Protein AF-A0A1Z8U0H0-F1 (afdb_monomer_lite)

Radius of gyration: 23.46 Å; chains: 1; bounding box: 48×62×70 Å

Sequence (98 aa):
MRILSITLILFSLTSSLNAKANFNWQKKEGTHIDLILGEKKIARYVFERMNPNDRERTYKPFYHLYDSTGTKFITKGPGGRYTHHRGIYFGFSKCSAL

Foldseek 3Di:
DDDDDDDDPDDPPPPPPPPQFDWDWDDDPQFWIFTDGNNATAKIWTAHDADPVPNLQHVDIAMFGADPRNPDTPWAHADDDCSVRTHHDDDDPDDPDD

Secondary structure (DSSP, 8-state):
-------SSS--------PPPPEEEEEETTTEEEEEETTEEEEEEE-PPP-GGGHHHHSS-EEEEB-TTSSSBSS--S-SS-TT--SB----S-----

pLDDT: mean 82.73, std 17.48, range [46.5, 98.31]

Structure (mmCIF, N/CA/C/O backbone):
data_AF-A0A1Z8U0H0-F1
#
_entry.id   AF-A0A1Z8U0H0-F1
#
loop_
_atom_site.group_PDB
_atom_site.id
_atom_site.type_symbol
_atom_site.label_atom_id
_atom_site.label_alt_id
_atom_site.label_comp_id
_atom_site.label_asym_id
_atom_site.label_entity_id
_atom_site.label_seq_id
_atom_site.pdbx_PDB_ins_code
_atom_site.Cartn_x
_atom_site.Cartn_y
_atom_site.Cartn_z
_atom_site.occupancy
_atom_site.B_iso_or_equiv
_atom_site.auth_seq_id
_atom_site.auth_comp_id
_atom_site.auth_asym_id
_atom_site.auth_atom_id
_atom_site.pdbx_PDB_model_num
ATOM 1 N N . MET A 1 1 ? -29.258 36.384 49.212 1.00 47.03 1 MET A N 1
ATOM 2 C CA . MET A 1 1 ? -30.146 35.546 48.375 1.00 47.03 1 MET A CA 1
ATOM 3 C C . MET A 1 1 ? -29.960 35.915 46.910 1.00 47.03 1 MET A C 1
ATOM 5 O O . MET A 1 1 ? -30.426 36.975 46.519 1.00 47.03 1 MET A O 1
ATOM 9 N N . ARG A 1 2 ? -29.240 35.090 46.138 1.00 50.06 2 ARG A N 1
ATOM 10 C CA . ARG A 1 2 ? -29.305 34.988 44.663 1.00 50.06 2 ARG A CA 1
ATOM 11 C C . ARG A 1 2 ? -28.280 33.944 44.203 1.00 50.06 2 ARG A C 1
ATOM 13 O O . ARG A 1 2 ? -27.170 34.269 43.812 1.00 50.06 2 ARG A O 1
ATOM 20 N N . ILE A 1 3 ? -28.658 32.676 44.319 1.00 50.53 3 ILE A N 1
ATOM 21 C CA . ILE A 1 3 ? -28.023 31.576 43.591 1.00 50.53 3 ILE A CA 1
ATOM 22 C C . ILE A 1 3 ? -29.179 30.928 42.847 1.00 50.53 3 ILE A C 1
ATOM 24 O O . ILE A 1 3 ? -29.959 30.198 43.448 1.00 50.53 3 ILE A O 1
ATOM 28 N N . LEU A 1 4 ? -29.362 31.284 41.580 1.00 50.47 4 LEU A N 1
ATOM 29 C CA . LEU A 1 4 ? -30.290 30.575 40.715 1.00 50.47 4 LEU A CA 1
ATOM 30 C C . LEU A 1 4 ? -29.678 30.466 39.319 1.00 50.47 4 LEU A C 1
ATOM 32 O O . LEU A 1 4 ? -29.290 31.469 38.725 1.00 50.47 4 LEU A O 1
ATOM 36 N N . SER A 1 5 ? -29.681 29.228 38.829 1.00 55.25 5 SER A N 1
ATOM 37 C CA . SER A 1 5 ? -29.766 28.868 37.413 1.00 55.25 5 SER A CA 1
ATOM 38 C C . SER A 1 5 ? -28.490 28.891 36.574 1.00 55.25 5 SER A C 1
ATOM 40 O O . SER A 1 5 ? -28.422 29.631 35.603 1.00 55.25 5 SER A O 1
ATOM 42 N N . ILE A 1 6 ? -27.552 27.974 36.840 1.00 53.12 6 ILE A N 1
ATOM 43 C CA . ILE A 1 6 ? -26.710 27.383 35.777 1.00 53.12 6 ILE A CA 1
ATOM 44 C C . ILE A 1 6 ? -26.461 25.901 36.109 1.00 53.12 6 ILE A C 1
ATOM 46 O O . ILE A 1 6 ? -25.357 25.498 36.457 1.00 53.12 6 ILE A O 1
ATOM 50 N N . THR A 1 7 ? -27.499 25.068 36.053 1.00 53.41 7 THR A N 1
ATOM 51 C CA . THR A 1 7 ? -27.338 23.612 36.251 1.00 53.41 7 THR A CA 1
ATOM 52 C C . THR A 1 7 ? -28.300 22.810 35.379 1.00 53.41 7 THR A C 1
ATOM 54 O O . THR A 1 7 ? -28.962 21.899 35.859 1.00 53.41 7 THR A O 1
ATOM 57 N N . LEU A 1 8 ? -28.432 23.142 34.087 1.00 50.94 8 LEU A N 1
ATOM 58 C CA . LEU A 1 8 ? -29.224 22.288 33.186 1.00 50.94 8 LEU A CA 1
ATOM 59 C C . LEU A 1 8 ? -28.845 22.331 31.697 1.00 50.94 8 LEU A C 1
ATOM 61 O O . LEU A 1 8 ? -29.694 22.116 30.840 1.00 50.94 8 LEU A O 1
ATOM 65 N N . ILE A 1 9 ? -27.581 22.587 31.354 1.00 54.81 9 ILE A N 1
ATOM 66 C CA . ILE A 1 9 ? -27.131 22.491 29.954 1.00 54.81 9 ILE A CA 1
ATOM 67 C C . ILE A 1 9 ? -25.786 21.772 29.899 1.00 54.81 9 ILE A C 1
ATOM 69 O O . ILE A 1 9 ? -24.780 22.408 29.624 1.00 54.81 9 ILE A O 1
ATOM 73 N N . LEU A 1 10 ? -25.740 20.468 30.204 1.00 52.12 10 LEU A N 1
ATOM 74 C CA . LEU A 1 10 ? -24.666 19.595 29.695 1.00 52.12 10 LEU A CA 1
ATOM 75 C C . LEU A 1 10 ? -24.919 18.087 29.906 1.00 52.12 10 LEU A C 1
ATOM 77 O O . LEU A 1 10 ? -24.012 17.364 30.299 1.00 52.12 10 LEU A O 1
ATOM 81 N N . PHE A 1 11 ? -26.132 17.576 29.669 1.00 51.88 11 PHE A N 1
ATOM 82 C CA . PHE A 1 11 ? -26.355 16.114 29.692 1.00 51.88 11 PHE A CA 1
ATOM 83 C C . PHE A 1 11 ? -26.921 15.541 28.390 1.00 51.88 11 PHE A C 1
ATOM 85 O O . PHE A 1 11 ? -27.475 14.448 28.365 1.00 51.88 11 PHE A O 1
ATOM 92 N N . SER A 1 12 ? -26.750 16.255 27.279 1.00 55.56 12 SER A N 1
ATOM 93 C CA . SER A 1 12 ? -27.286 15.830 25.984 1.00 55.56 12 SER A CA 1
ATOM 94 C C . SER A 1 12 ? -26.181 15.672 24.949 1.00 55.56 12 SER A C 1
ATOM 96 O O . SER A 1 12 ? -26.210 16.370 23.942 1.00 55.56 12 SER A O 1
ATOM 98 N N . LEU A 1 13 ? -25.188 14.799 25.172 1.00 58.31 13 LEU A N 1
ATOM 99 C CA . LEU A 1 13 ? -24.323 14.378 24.059 1.00 58.31 13 LEU A CA 1
ATOM 100 C C . LEU A 1 13 ? -23.562 13.060 24.261 1.00 58.31 13 LEU A C 1
ATOM 102 O O . LEU A 1 13 ? -22.362 13.006 24.022 1.00 58.31 13 LEU A O 1
ATOM 106 N N . THR A 1 14 ? -24.213 11.969 24.660 1.00 59.62 14 THR A N 1
ATOM 107 C CA . THR A 1 14 ? -23.558 10.645 24.578 1.00 59.62 14 THR A CA 1
ATOM 108 C C . THR A 1 14 ? -24.495 9.535 24.119 1.00 59.62 14 THR A C 1
ATOM 110 O O . THR A 1 14 ? -24.450 8.408 24.600 1.00 59.62 14 THR A O 1
ATOM 113 N N . SER A 1 15 ? -25.296 9.799 23.089 1.00 56.34 15 SER A N 1
ATOM 114 C CA . SER A 1 15 ? -25.774 8.716 22.227 1.00 56.34 15 SER A CA 1
ATOM 115 C C . SER A 1 15 ? -24.646 8.357 21.260 1.00 56.34 15 SER A C 1
ATOM 117 O O . SER A 1 15 ? -24.638 8.798 20.114 1.00 56.34 15 SER A O 1
ATOM 119 N N . SER A 1 16 ? -23.653 7.591 21.720 1.00 61.09 16 SER A N 1
ATOM 120 C CA . SER A 1 16 ? -22.738 6.929 20.786 1.00 61.09 16 SER A CA 1
ATOM 121 C C . SER A 1 16 ? -23.564 5.914 20.002 1.00 61.09 16 SER A C 1
ATOM 123 O O . SER A 1 16 ? -23.819 4.812 20.487 1.00 61.09 16 SER A O 1
ATOM 125 N N . LEU A 1 17 ? -24.044 6.294 18.814 1.00 58.44 17 LEU A N 1
ATOM 126 C CA . LEU A 1 17 ? -24.555 5.320 17.862 1.00 58.44 17 LEU A CA 1
ATOM 127 C C . LEU A 1 17 ? -23.401 4.356 17.579 1.00 58.44 17 LEU A C 1
ATOM 129 O O . LEU A 1 17 ? -22.442 4.709 16.896 1.00 58.44 17 LEU A O 1
ATOM 133 N N . ASN A 1 18 ? -23.503 3.131 18.095 1.00 61.38 18 ASN A N 1
ATOM 134 C CA . ASN A 1 18 ? -22.707 1.995 17.641 1.00 61.38 18 ASN A CA 1
ATOM 135 C C . ASN A 1 18 ? -23.171 1.627 16.223 1.00 61.38 18 ASN A C 1
ATOM 137 O O . ASN A 1 18 ? -23.782 0.586 15.986 1.00 61.38 18 ASN A O 1
ATOM 141 N N . ALA A 1 19 ? -22.930 2.524 15.267 1.00 66.44 19 ALA A N 1
ATOM 142 C CA . ALA A 1 19 ? -23.023 2.190 13.865 1.00 66.44 19 ALA A CA 1
ATOM 143 C C . ALA A 1 19 ? -21.960 1.120 13.612 1.00 66.44 19 ALA A C 1
ATOM 145 O O . ALA A 1 19 ? -20.772 1.336 13.861 1.00 66.44 19 ALA A O 1
ATOM 146 N N . LYS A 1 20 ? -22.391 -0.061 13.157 1.00 74.81 20 LYS A N 1
ATOM 147 C CA . LYS A 1 20 ? -21.469 -1.105 12.714 1.00 74.81 20 LYS A CA 1
ATOM 148 C C . LYS A 1 20 ? -20.531 -0.463 11.692 1.00 74.81 20 LYS A C 1
ATOM 150 O O . LYS A 1 20 ? -21.001 0.087 10.697 1.00 74.81 20 LYS A O 1
ATOM 155 N N . ALA A 1 21 ? -19.227 -0.478 11.967 1.00 82.19 21 ALA A N 1
ATOM 156 C CA . ALA A 1 21 ? -18.260 0.075 11.034 1.00 82.19 21 ALA A CA 1
ATOM 157 C C . ALA A 1 21 ? -18.412 -0.668 9.701 1.00 82.19 21 ALA A C 1
ATOM 159 O O . ALA A 1 21 ? -18.339 -1.897 9.657 1.00 82.19 21 ALA A O 1
ATOM 160 N N . ASN A 1 22 ? -18.675 0.081 8.634 1.00 92.38 22 ASN A N 1
ATOM 161 C CA . ASN A 1 22 ? -18.859 -0.474 7.302 1.00 92.38 22 ASN A CA 1
ATOM 162 C C . ASN A 1 22 ? -17.559 -0.382 6.516 1.00 92.38 22 ASN A C 1
ATOM 164 O O . ASN A 1 22 ? -16.752 0.529 6.725 1.00 92.38 22 ASN A O 1
ATOM 168 N N . PHE A 1 23 ? -17.380 -1.330 5.602 1.00 96.06 23 PHE A N 1
ATOM 169 C CA . PHE A 1 23 ? -16.313 -1.248 4.624 1.00 96.06 23 PHE A CA 1
ATOM 170 C C . PHE A 1 23 ? -16.673 -0.248 3.532 1.00 96.06 23 PHE A C 1
ATOM 172 O O . PHE A 1 23 ? -17.786 -0.256 3.008 1.00 96.06 23 PHE A O 1
ATOM 179 N N . ASN A 1 24 ? -15.703 0.581 3.172 1.00 96.56 24 ASN A N 1
ATOM 180 C CA . ASN A 1 24 ? -15.795 1.521 2.072 1.00 96.56 24 ASN A CA 1
ATOM 181 C C . ASN A 1 24 ? -14.500 1.511 1.258 1.00 96.56 24 ASN A C 1
ATOM 183 O O . AS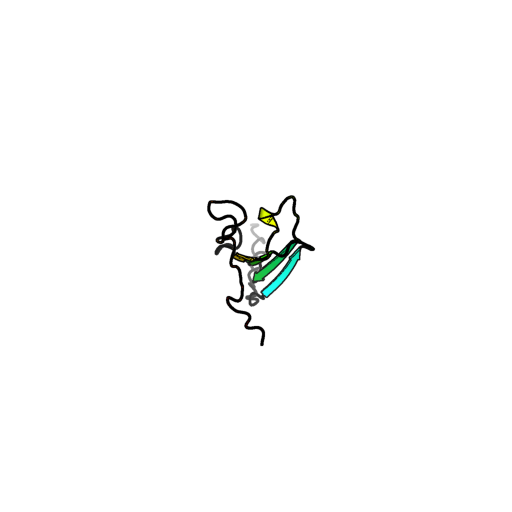N A 1 24 ? -13.406 1.371 1.809 1.00 96.56 24 ASN A O 1
ATOM 187 N N . TRP A 1 25 ? -14.633 1.704 -0.050 1.00 97.50 25 TRP A N 1
ATOM 188 C CA . TRP A 1 25 ? -13.511 1.815 -0.971 1.00 97.50 25 TRP A CA 1
ATOM 189 C C . TRP A 1 25 ? -13.332 3.273 -1.388 1.00 97.50 25 TRP A C 1
ATOM 191 O O . TRP A 1 25 ? -14.244 3.882 -1.941 1.00 97.50 25 TRP A O 1
ATOM 201 N N . GLN A 1 26 ? -12.147 3.836 -1.155 1.00 97.88 26 GLN A N 1
ATOM 202 C CA . GLN A 1 26 ? -11.799 5.190 -1.592 1.00 97.88 26 GLN A CA 1
ATOM 203 C C . GLN A 1 26 ? -10.722 5.136 -2.669 1.00 97.88 26 GLN A C 1
ATOM 205 O O . GLN A 1 26 ? -9.583 4.747 -2.413 1.00 97.88 26 GLN A O 1
ATOM 210 N N . LYS A 1 27 ? -11.084 5.527 -3.891 1.00 98.12 27 LYS A N 1
ATOM 211 C CA . LYS A 1 27 ? -10.181 5.516 -5.041 1.00 98.12 27 LYS A CA 1
ATOM 212 C C . LYS A 1 27 ? -9.429 6.838 -5.161 1.00 98.12 27 LYS A C 1
ATOM 214 O O . LYS A 1 27 ? -10.031 7.907 -5.143 1.00 98.12 27 LYS A O 1
ATOM 219 N N . LYS A 1 28 ? -8.116 6.748 -5.370 1.00 98.06 28 LYS A N 1
ATOM 220 C CA . LYS A 1 28 ? -7.292 7.822 -5.918 1.00 98.06 28 LYS A CA 1
ATOM 221 C C . LYS A 1 28 ? -6.954 7.486 -7.363 1.00 98.06 28 LYS A C 1
ATOM 223 O O . LYS A 1 28 ? -6.224 6.528 -7.640 1.00 98.06 28 LYS A O 1
ATOM 228 N N . GLU A 1 29 ? -7.490 8.286 -8.274 1.00 97.75 29 GLU A N 1
ATOM 229 C CA . GLU A 1 29 ? -7.449 7.994 -9.701 1.00 97.75 29 GLU A CA 1
ATOM 230 C C . GLU A 1 29 ? -6.024 7.782 -10.218 1.00 97.75 29 GLU A C 1
ATOM 232 O O . GLU A 1 29 ? -5.078 8.447 -9.794 1.00 97.75 29 GLU A O 1
ATOM 237 N N . GLY A 1 30 ? -5.871 6.769 -11.073 1.00 95.88 30 GLY A N 1
ATOM 238 C CA . GLY A 1 30 ? -4.590 6.379 -11.658 1.00 95.88 30 GLY A CA 1
ATOM 239 C C . GLY A 1 30 ? -3.551 5.809 -10.689 1.00 95.88 30 GLY A C 1
ATOM 240 O O . GLY A 1 30 ? -2.470 5.466 -11.158 1.00 95.88 30 GLY A O 1
ATOM 241 N N . THR A 1 31 ? -3.838 5.696 -9.381 1.00 96.19 31 THR A N 1
ATOM 242 C CA . THR A 1 31 ? -2.810 5.308 -8.402 1.00 96.19 31 THR A CA 1
ATOM 243 C C . THR A 1 31 ? -3.164 4.155 -7.481 1.00 96.19 31 THR A C 1
ATOM 245 O O . THR A 1 31 ? -2.470 3.135 -7.478 1.00 96.19 31 THR A O 1
ATOM 248 N N . HIS A 1 32 ? -4.202 4.301 -6.664 1.00 97.25 32 HIS A N 1
ATOM 249 C CA . HIS A 1 32 ? -4.533 3.303 -5.658 1.00 97.25 32 HIS A CA 1
ATOM 250 C C . HIS A 1 32 ? -5.986 3.387 -5.200 1.00 97.25 32 HIS A C 1
ATOM 252 O O . HIS A 1 32 ? -6.676 4.373 -5.438 1.00 97.25 32 HIS A O 1
ATOM 258 N N . ILE A 1 33 ? -6.445 2.341 -4.520 1.00 98.25 33 ILE A N 1
ATOM 259 C CA . ILE A 1 33 ? -7.724 2.296 -3.812 1.00 98.25 33 ILE A CA 1
ATOM 260 C C . ILE A 1 33 ? -7.439 1.896 -2.362 1.00 98.25 33 ILE A C 1
ATOM 262 O O . ILE A 1 33 ? -6.761 0.897 -2.123 1.00 98.25 33 ILE A O 1
ATOM 266 N N . ASP A 1 34 ? -7.970 2.658 -1.409 1.00 98.31 34 ASP A N 1
ATOM 267 C CA . ASP A 1 34 ? -7.933 2.350 0.020 1.00 98.31 34 ASP A CA 1
ATOM 268 C C . ASP A 1 34 ? -9.205 1.600 0.438 1.00 98.31 34 ASP A C 1
ATOM 270 O O . ASP A 1 34 ? -10.315 2.033 0.127 1.00 98.31 34 ASP A O 1
ATOM 274 N N . LEU A 1 35 ? -9.042 0.499 1.174 1.00 98.00 35 LEU A N 1
ATOM 275 C CA . LEU A 1 35 ? -10.104 -0.153 1.939 1.00 98.00 35 LEU A CA 1
ATOM 276 C C . LEU A 1 35 ? -10.156 0.466 3.332 1.00 98.00 35 LEU A C 1
ATOM 278 O O . LEU A 1 35 ? -9.157 0.440 4.057 1.00 98.00 35 LEU A O 1
ATOM 282 N N . ILE A 1 36 ? -11.318 0.970 3.724 1.00 97.81 36 ILE A N 1
ATOM 283 C CA . ILE A 1 36 ? -11.531 1.658 4.997 1.00 97.81 36 ILE A CA 1
ATOM 284 C C . ILE A 1 36 ? -12.660 0.965 5.755 1.00 97.81 36 ILE A C 1
ATOM 286 O O . ILE A 1 36 ? -13.672 0.619 5.156 1.00 97.81 36 ILE A O 1
ATOM 290 N N . LEU A 1 37 ? -12.481 0.758 7.059 1.00 96.12 37 LEU A N 1
ATOM 291 C CA . LEU A 1 37 ? -13.503 0.273 7.985 1.00 96.12 37 LEU A CA 1
ATOM 292 C C . LEU A 1 37 ? -13.838 1.394 8.975 1.00 96.12 37 LEU A C 1
ATOM 294 O O . LEU A 1 37 ? -13.038 1.693 9.865 1.00 96.12 37 LEU A O 1
ATOM 298 N N . GLY A 1 38 ? -15.001 2.027 8.806 1.00 93.50 38 GLY A N 1
ATOM 299 C CA . GLY A 1 38 ? -15.311 3.277 9.508 1.00 93.50 38 GLY A CA 1
ATOM 300 C C . GLY A 1 38 ? -14.336 4.380 9.085 1.00 93.50 38 GLY A C 1
ATOM 301 O O . GLY A 1 38 ? -14.323 4.773 7.924 1.00 93.50 38 GLY A O 1
ATOM 302 N N . GLU A 1 39 ? -13.485 4.832 10.004 1.00 91.94 39 GLU A N 1
ATOM 303 C CA . GLU A 1 39 ? -12.429 5.825 9.737 1.00 91.94 39 GLU A CA 1
ATOM 304 C C . GLU A 1 39 ? -11.040 5.191 9.557 1.00 91.94 39 GLU A C 1
ATOM 306 O O . GLU A 1 39 ? -10.083 5.848 9.145 1.00 91.94 39 GLU A O 1
ATOM 311 N N . LYS A 1 40 ? -10.906 3.891 9.850 1.00 95.50 40 LYS A N 1
ATOM 312 C CA . LYS A 1 40 ? -9.613 3.206 9.870 1.00 95.50 40 LYS A CA 1
ATOM 313 C C . LYS A 1 40 ? -9.266 2.639 8.501 1.00 95.50 40 LYS A C 1
ATOM 315 O O . LYS A 1 40 ? -9.990 1.791 7.977 1.00 95.50 40 LYS A O 1
ATOM 320 N N . LYS A 1 41 ? -8.110 3.018 7.953 1.00 97.88 41 LYS A N 1
ATOM 321 C CA . LYS A 1 41 ? -7.568 2.372 6.750 1.00 97.88 41 LYS A CA 1
ATOM 322 C C . LYS A 1 41 ? -7.074 0.965 7.078 1.00 97.88 41 LYS A C 1
ATOM 324 O O . LYS A 1 41 ? -6.392 0.762 8.076 1.00 97.88 41 LYS A O 1
ATOM 329 N N . ILE A 1 42 ? -7.428 0.001 6.234 1.00 97.81 42 ILE A N 1
ATOM 330 C CA . ILE A 1 42 ? -7.124 -1.425 6.421 1.00 97.81 42 ILE A CA 1
ATOM 331 C C . ILE A 1 42 ? -6.083 -1.886 5.409 1.00 97.81 42 ILE A C 1
ATOM 333 O O . ILE A 1 42 ? -5.047 -2.442 5.770 1.00 97.81 42 ILE A O 1
ATOM 337 N N . ALA A 1 43 ? -6.335 -1.610 4.133 1.00 97.69 43 ALA A N 1
ATOM 338 C CA . ALA A 1 43 ? -5.460 -2.008 3.044 1.00 97.69 43 ALA A CA 1
ATOM 339 C C . ALA A 1 43 ? -5.449 -0.953 1.941 1.00 97.69 43 ALA A C 1
ATOM 341 O O . ALA A 1 43 ? -6.381 -0.162 1.815 1.00 97.69 43 ALA A O 1
ATOM 342 N N . ARG A 1 44 ? -4.406 -0.974 1.117 1.00 97.81 44 ARG A N 1
ATOM 343 C CA . ARG A 1 44 ? -4.305 -0.169 -0.099 1.00 97.81 44 ARG A CA 1
ATOM 344 C C . ARG A 1 44 ? -3.924 -1.051 -1.269 1.00 97.81 44 ARG A C 1
ATOM 346 O O . ARG A 1 44 ? -2.859 -1.656 -1.239 1.00 97.81 44 ARG A O 1
ATOM 353 N N . TYR A 1 45 ? -4.742 -1.075 -2.310 1.00 96.56 45 TYR A N 1
ATOM 354 C CA . TYR A 1 45 ? -4.378 -1.665 -3.591 1.00 96.56 45 TYR A CA 1
ATOM 355 C C . TYR A 1 45 ? -3.706 -0.611 -4.469 1.00 96.56 45 TYR A C 1
ATOM 357 O O . TYR A 1 45 ? -4.351 0.366 -4.838 1.00 96.56 45 TYR A O 1
ATOM 365 N N . VAL A 1 46 ? -2.427 -0.786 -4.792 1.00 95.25 46 VAL A N 1
ATOM 366 C CA . VAL A 1 46 ? -1.669 0.104 -5.685 1.00 95.25 46 VAL A CA 1
ATOM 367 C C . VAL A 1 46 ? -1.692 -0.477 -7.096 1.00 95.25 46 VAL A C 1
ATOM 369 O O . VAL A 1 46 ? -1.338 -1.640 -7.272 1.00 95.25 46 VAL A O 1
ATOM 372 N N . PHE A 1 47 ? -2.080 0.323 -8.091 1.00 94.19 47 PHE A N 1
ATOM 373 C CA . PHE A 1 47 ? -2.231 -0.098 -9.494 1.00 94.19 47 PHE A CA 1
ATOM 374 C C . PHE A 1 47 ? -1.741 0.953 -10.500 1.00 94.19 47 PHE A C 1
ATOM 376 O O . PHE A 1 47 ? -2.180 0.966 -11.649 1.00 94.19 47 PHE A O 1
ATOM 383 N N . GLU A 1 48 ? -0.845 1.845 -10.076 1.00 94.94 48 GLU A N 1
ATOM 384 C CA . GLU A 1 48 ? -0.226 2.834 -10.962 1.00 94.94 48 GLU A CA 1
ATOM 385 C C . GLU A 1 48 ? 0.257 2.224 -12.280 1.00 94.94 48 GLU A C 1
ATOM 387 O O . GLU A 1 48 ? 0.866 1.151 -12.301 1.00 94.94 48 GLU A O 1
ATOM 392 N N . ARG A 1 49 ? -0.000 2.930 -13.388 1.00 95.19 49 ARG A N 1
ATOM 393 C CA . ARG A 1 49 ? 0.491 2.515 -14.703 1.00 95.19 49 ARG A CA 1
ATOM 394 C C . ARG A 1 49 ? 2.020 2.505 -14.691 1.00 95.19 49 ARG A C 1
ATOM 396 O O . ARG A 1 49 ? 2.646 3.436 -14.190 1.00 95.19 49 ARG A O 1
ATOM 403 N N . MET A 1 50 ? 2.605 1.464 -15.281 1.00 94.12 50 MET A N 1
ATOM 404 C CA . MET A 1 50 ? 4.056 1.320 -15.380 1.00 94.12 50 MET A CA 1
ATOM 405 C C . MET A 1 50 ? 4.680 2.534 -16.084 1.00 94.12 50 MET A C 1
ATOM 407 O O . MET A 1 50 ? 4.304 2.875 -17.206 1.00 94.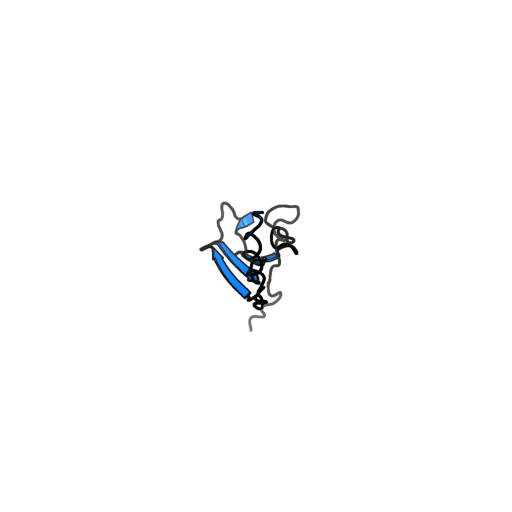12 50 MET A O 1
ATOM 411 N N . ASN A 1 51 ? 5.634 3.163 -15.400 1.00 96.00 51 ASN A N 1
ATOM 412 C CA . ASN A 1 51 ? 6.482 4.237 -15.890 1.00 96.00 51 ASN A CA 1
ATOM 413 C C . ASN A 1 51 ? 7.919 3.699 -16.015 1.00 96.00 51 ASN A C 1
ATOM 415 O O . ASN A 1 51 ? 8.525 3.386 -14.989 1.00 96.00 51 ASN A O 1
ATOM 419 N N . PRO A 1 52 ? 8.501 3.622 -17.225 1.00 95.06 52 PRO A N 1
ATOM 420 C CA . PRO A 1 52 ? 9.866 3.132 -17.415 1.00 95.06 52 PRO A CA 1
ATOM 421 C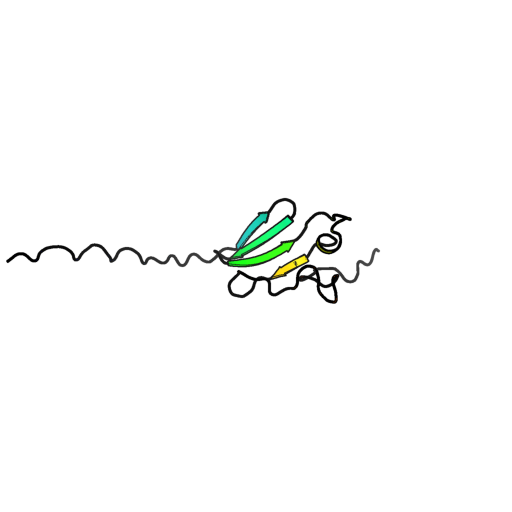 C . PRO A 1 52 ? 10.929 3.919 -16.634 1.00 95.06 52 PRO A C 1
ATOM 423 O O . PRO A 1 52 ? 11.882 3.319 -16.140 1.00 95.06 52 PRO A O 1
ATOM 426 N N . ASN A 1 53 ? 10.734 5.231 -16.457 1.00 96.81 53 ASN A N 1
ATOM 427 C CA . ASN A 1 53 ? 11.657 6.109 -15.724 1.00 96.81 53 ASN A CA 1
ATOM 428 C C . ASN A 1 53 ? 11.526 5.977 -14.200 1.00 96.81 53 ASN A C 1
ATOM 430 O O . ASN A 1 53 ? 12.374 6.456 -13.457 1.00 96.81 53 ASN A O 1
ATOM 434 N N . ASP A 1 54 ? 10.461 5.327 -13.733 1.00 92.31 54 ASP A N 1
ATOM 435 C CA . ASP A 1 54 ? 10.202 5.048 -12.322 1.00 92.31 54 ASP A CA 1
ATOM 436 C C . ASP A 1 54 ? 9.725 3.604 -12.170 1.00 92.31 54 ASP A C 1
ATOM 438 O O . ASP A 1 54 ? 8.681 3.275 -11.583 1.00 92.31 54 ASP A O 1
ATOM 442 N N . ARG A 1 55 ? 10.484 2.721 -12.825 1.00 90.19 55 ARG A N 1
ATOM 443 C CA . ARG A 1 55 ? 10.111 1.324 -12.967 1.00 90.19 55 ARG A CA 1
ATOM 444 C C . ARG A 1 55 ? 9.981 0.703 -11.596 1.00 90.19 55 ARG A C 1
ATOM 446 O O . ARG A 1 55 ? 8.956 0.086 -11.335 1.00 90.19 55 ARG A O 1
ATOM 453 N N . GLU A 1 56 ? 10.961 0.918 -10.713 1.00 88.56 56 GLU A N 1
ATOM 454 C CA . GLU A 1 56 ? 10.963 0.336 -9.374 1.00 88.56 56 GLU A CA 1
ATOM 455 C C . GLU A 1 56 ? 9.656 0.598 -8.639 1.00 88.56 56 GLU A C 1
ATOM 457 O O . GLU A 1 56 ? 9.133 -0.338 -8.060 1.00 88.56 56 GLU A O 1
ATOM 462 N N . ARG A 1 57 ? 9.070 1.797 -8.688 1.00 90.69 57 ARG A N 1
ATOM 463 C CA . ARG A 1 57 ? 7.806 2.089 -8.003 1.00 90.69 57 ARG A CA 1
ATOM 464 C C . ARG A 1 57 ? 6.573 1.562 -8.741 1.00 90.69 57 ARG A C 1
ATOM 466 O O . ARG A 1 57 ? 5.608 1.169 -8.091 1.00 90.69 57 ARG A O 1
ATOM 473 N N . THR A 1 58 ? 6.608 1.451 -10.065 1.00 92.75 58 THR A N 1
ATOM 474 C CA . THR A 1 58 ? 5.404 1.253 -10.898 1.00 92.75 58 THR A CA 1
ATOM 475 C C . THR A 1 58 ? 5.321 -0.096 -11.631 1.00 92.75 58 THR A C 1
ATOM 477 O O . THR A 1 58 ? 4.300 -0.391 -12.242 1.00 92.75 58 THR A O 1
ATOM 480 N N . TYR A 1 59 ? 6.349 -0.953 -11.574 1.00 89.38 59 TYR A N 1
ATOM 481 C CA . TYR A 1 59 ? 6.429 -2.159 -12.422 1.00 89.38 59 TYR A CA 1
ATOM 482 C C . TYR A 1 59 ? 5.384 -3.246 -12.126 1.00 89.38 59 TYR A C 1
ATOM 484 O O . TYR A 1 59 ? 5.214 -4.147 -12.944 1.00 89.38 59 TYR A O 1
ATOM 492 N N . LYS A 1 60 ? 4.717 -3.217 -10.964 1.00 89.25 60 LYS A N 1
ATOM 493 C CA . LYS A 1 60 ? 3.629 -4.154 -10.646 1.00 89.25 60 LYS A CA 1
ATOM 494 C C . LYS A 1 60 ? 2.622 -3.582 -9.652 1.00 89.25 60 LYS A C 1
ATOM 496 O O . LYS A 1 60 ? 3.054 -2.851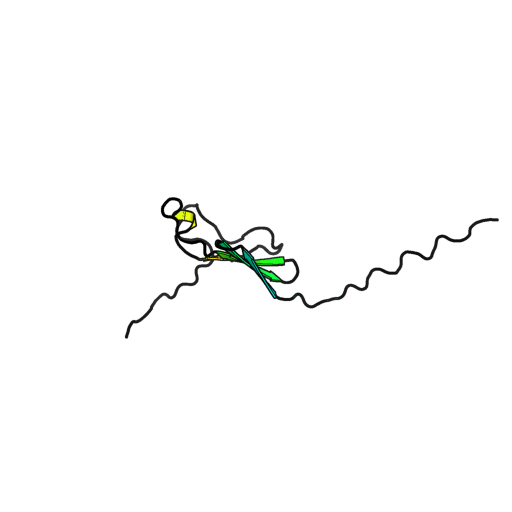 -8.750 1.00 89.25 60 LYS A O 1
ATOM 501 N N . PRO A 1 61 ? 1.353 -4.015 -9.736 1.00 92.19 61 PRO A N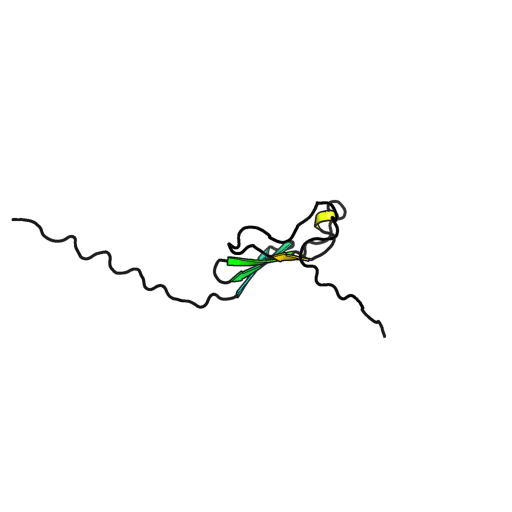 1
ATOM 502 C CA . PRO A 1 61 ? 0.372 -3.850 -8.673 1.00 92.19 61 PRO A CA 1
ATOM 503 C C . PRO A 1 61 ? 0.688 -4.697 -7.437 1.00 92.19 61 PRO A C 1
ATOM 505 O O . PRO A 1 61 ? 1.318 -5.754 -7.530 1.00 92.19 61 PRO A O 1
ATOM 508 N N . PHE A 1 62 ? 0.244 -4.236 -6.272 1.00 93.50 62 PHE A N 1
ATOM 509 C CA . PHE A 1 62 ? 0.387 -4.944 -4.996 1.00 93.50 62 PHE A CA 1
ATOM 510 C C . PHE A 1 62 ? -0.542 -4.345 -3.936 1.00 93.50 62 PHE A C 1
ATOM 512 O O . PHE A 1 62 ? -1.066 -3.242 -4.103 1.00 93.50 62 PHE A O 1
ATOM 519 N N . TYR A 1 63 ? -0.708 -5.057 -2.821 1.00 95.88 63 TYR A N 1
ATOM 520 C CA . TYR A 1 63 ? -1.420 -4.552 -1.653 1.00 95.88 63 TYR A CA 1
ATOM 521 C C . TYR A 1 63 ? -0.462 -4.085 -0.564 1.00 95.88 63 TYR A C 1
ATOM 523 O O . TYR A 1 63 ? 0.512 -4.762 -0.240 1.00 95.88 63 TYR A O 1
ATOM 531 N N . HIS A 1 64 ? -0.772 -2.954 0.051 1.00 96.94 64 HIS A N 1
ATOM 532 C CA . HIS A 1 64 ? -0.259 -2.589 1.358 1.00 96.94 64 HIS A CA 1
ATOM 533 C C . HIS A 1 64 ? -1.275 -2.924 2.448 1.00 96.94 64 HIS A C 1
ATOM 535 O O . HIS A 1 64 ? -2.476 -2.770 2.235 1.00 96.94 64 HIS A O 1
ATOM 541 N N . LEU A 1 65 ? -0.785 -3.310 3.626 1.00 97.44 65 LEU A N 1
ATOM 542 C CA . LEU A 1 65 ? -1.580 -3.350 4.853 1.00 97.44 65 LEU A CA 1
ATOM 543 C C . LEU A 1 65 ? -1.191 -2.190 5.754 1.00 97.44 65 LEU A C 1
ATOM 545 O O . LEU A 1 65 ? 0.000 -1.897 5.906 1.00 97.44 65 LEU A O 1
ATOM 549 N N . TYR A 1 66 ? -2.196 -1.559 6.348 1.00 98.06 66 TYR A N 1
ATOM 550 C CA . TYR A 1 66 ? -1.993 -0.583 7.404 1.00 98.06 66 TYR A CA 1
ATOM 551 C C . TYR A 1 66 ? -1.801 -1.279 8.759 1.00 98.06 66 TYR A C 1
ATOM 553 O O . TYR A 1 66 ? -2.216 -2.423 8.951 1.00 98.06 66 TYR A O 1
ATOM 561 N N . ASP A 1 67 ? -1.145 -0.596 9.693 1.00 97.38 67 ASP A N 1
ATOM 562 C CA . ASP A 1 67 ? -1.032 -1.025 11.084 1.00 97.38 67 ASP A CA 1
ATOM 563 C C . ASP A 1 67 ? -2.387 -0.978 11.817 1.00 97.38 67 ASP A C 1
ATOM 565 O O . ASP A 1 67 ? -3.419 -0.583 11.269 1.00 97.38 67 ASP A O 1
ATOM 569 N N . SER A 1 68 ? -2.395 -1.378 13.090 1.00 95.69 68 SER A N 1
ATOM 570 C CA . SER A 1 68 ? -3.611 -1.397 13.912 1.00 95.69 68 SER A CA 1
ATOM 571 C C . SER A 1 68 ? -4.260 -0.019 14.087 1.00 95.69 68 SER A C 1
ATOM 573 O O . SER A 1 68 ? -5.466 0.043 14.333 1.00 95.69 68 SER A O 1
ATOM 575 N N . THR A 1 69 ? -3.487 1.062 13.932 1.00 96.44 69 THR A N 1
ATOM 576 C CA . THR A 1 69 ? -3.955 2.454 14.011 1.00 96.44 69 THR A CA 1
ATOM 577 C C . THR A 1 69 ? -4.484 2.977 12.674 1.00 96.44 69 THR A C 1
ATOM 579 O O . THR A 1 69 ? -5.153 4.003 12.642 1.00 96.44 69 THR A O 1
ATOM 582 N N . GLY A 1 70 ? -4.213 2.282 11.564 1.00 96.56 70 GLY A N 1
ATOM 583 C CA . GLY A 1 70 ? -4.592 2.715 10.221 1.00 96.56 70 GLY A CA 1
ATOM 584 C C . GLY A 1 70 ? -3.697 3.814 9.637 1.00 96.56 70 GLY A C 1
ATOM 585 O O . GLY A 1 70 ? -4.088 4.440 8.652 1.00 96.56 70 GLY A O 1
ATOM 586 N N . THR A 1 71 ? -2.524 4.084 10.227 1.00 96.38 71 THR A N 1
ATOM 587 C CA . THR A 1 71 ? -1.700 5.257 9.867 1.00 96.38 71 THR A CA 1
ATOM 588 C C . THR A 1 71 ? -0.459 4.903 9.053 1.00 96.38 71 THR A C 1
ATOM 590 O O . THR A 1 71 ? -0.169 5.572 8.059 1.00 96.38 71 THR A O 1
ATOM 593 N N . LYS A 1 72 ? 0.262 3.840 9.424 1.00 97.56 72 LYS A N 1
ATOM 594 C CA . LYS A 1 72 ? 1.490 3.407 8.739 1.00 97.56 72 LYS A CA 1
ATOM 595 C C . LYS A 1 72 ? 1.284 2.088 8.020 1.00 97.56 72 LYS A C 1
ATOM 597 O O . LYS A 1 72 ? 0.417 1.304 8.385 1.00 97.56 72 LYS A O 1
ATOM 602 N N . PHE A 1 73 ? 2.115 1.822 7.017 1.00 97.19 73 PHE A N 1
ATOM 603 C CA . PHE A 1 73 ? 2.154 0.515 6.373 1.00 97.19 73 PHE A CA 1
ATOM 604 C C . PHE A 1 73 ? 3.023 -0.463 7.164 1.00 97.19 73 PHE A C 1
ATOM 606 O O . PHE A 1 73 ? 4.164 -0.145 7.492 1.00 97.19 73 PHE A O 1
ATOM 613 N N . ILE A 1 74 ? 2.514 -1.673 7.401 1.00 96.06 74 ILE A N 1
ATOM 614 C CA . ILE A 1 74 ? 3.310 -2.789 7.949 1.00 96.06 74 ILE A CA 1
ATOM 615 C C . ILE A 1 74 ? 4.053 -3.547 6.844 1.00 96.06 74 ILE A C 1
ATOM 617 O O . ILE A 1 74 ? 5.098 -4.153 7.057 1.00 96.06 74 ILE A O 1
ATOM 621 N N . THR A 1 75 ? 3.515 -3.502 5.628 1.00 94.50 75 THR A N 1
ATOM 622 C CA . THR A 1 75 ? 4.132 -4.081 4.433 1.00 94.50 75 THR A CA 1
ATOM 623 C C . THR A 1 75 ? 5.107 -3.100 3.794 1.00 94.50 75 THR A C 1
ATOM 625 O O . THR A 1 75 ? 4.801 -1.918 3.643 1.00 94.50 75 THR A O 1
ATOM 628 N N . LYS A 1 76 ? 6.240 -3.610 3.320 1.00 91.50 76 LYS A N 1
ATOM 629 C CA . LYS A 1 76 ? 7.290 -2.825 2.665 1.00 91.50 76 LYS A CA 1
ATOM 630 C C . LYS A 1 76 ? 6.851 -2.275 1.296 1.00 91.50 76 LYS A C 1
ATOM 632 O O . LYS A 1 76 ? 6.200 -2.982 0.528 1.00 91.50 76 LYS A O 1
ATOM 637 N N . GLY A 1 77 ? 7.212 -1.021 1.007 1.00 89.50 77 GLY A N 1
ATOM 638 C CA . GLY A 1 77 ? 7.006 -0.338 -0.281 1.00 89.50 77 GLY A CA 1
ATOM 639 C C . GLY A 1 77 ? 8.184 -0.506 -1.254 1.00 89.50 77 GLY A C 1
ATOM 640 O O . GLY A 1 77 ? 8.900 -1.506 -1.165 1.00 89.50 77 GLY A O 1
ATOM 641 N N . PRO A 1 78 ? 8.396 0.441 -2.189 1.00 88.94 78 PRO A N 1
ATOM 642 C CA . PRO A 1 78 ? 9.606 0.498 -3.020 1.00 88.94 78 PRO A CA 1
ATOM 643 C C . PRO A 1 78 ? 10.899 0.563 -2.180 1.00 88.94 78 PRO A C 1
ATOM 645 O O . PRO A 1 78 ? 10.869 0.999 -1.028 1.00 88.94 78 PRO A O 1
ATOM 648 N N . GLY A 1 79 ? 12.032 0.138 -2.740 1.00 88.12 79 GLY A N 1
ATOM 649 C CA . GLY A 1 79 ? 13.358 0.195 -2.115 1.00 88.12 79 GLY A CA 1
ATOM 650 C C . GLY A 1 79 ? 13.802 -1.092 -1.410 1.00 88.12 79 GLY A C 1
ATOM 651 O O . GLY A 1 79 ? 13.276 -2.182 -1.636 1.00 88.12 79 GLY A O 1
ATOM 652 N N . GLY A 1 80 ? 14.774 -0.966 -0.497 1.00 86.06 80 GLY A N 1
ATOM 653 C CA . GLY A 1 80 ? 15.377 -2.034 0.322 1.00 86.06 80 GLY A CA 1
ATOM 654 C C . GLY A 1 80 ? 16.107 -3.140 -0.463 1.00 86.06 80 GLY A C 1
ATOM 655 O O . GLY A 1 80 ? 16.280 -3.047 -1.667 1.00 86.06 80 GLY A O 1
ATOM 656 N N . ARG A 1 81 ? 16.533 -4.212 0.225 1.00 86.50 81 ARG A N 1
ATOM 657 C CA . ARG A 1 81 ? 17.424 -5.244 -0.360 1.00 86.50 81 ARG A CA 1
ATOM 658 C C . ARG A 1 81 ? 16.824 -6.006 -1.548 1.00 86.50 81 ARG A C 1
ATOM 660 O O . ARG A 1 81 ? 17.522 -6.285 -2.512 1.00 86.50 81 ARG A O 1
ATOM 667 N N . TYR A 1 82 ? 15.539 -6.347 -1.467 1.00 84.88 82 TYR A N 1
ATOM 668 C CA . TYR A 1 82 ? 14.804 -7.036 -2.529 1.00 84.88 82 TYR A CA 1
ATOM 669 C C . TYR A 1 82 ? 13.710 -6.112 -3.054 1.00 84.88 82 TYR A C 1
ATOM 671 O O . TYR A 1 82 ? 12.562 -6.169 -2.614 1.00 84.88 82 TYR A O 1
ATOM 679 N N . THR A 1 83 ? 14.083 -5.229 -3.974 1.00 83.06 83 THR A N 1
ATOM 680 C CA . THR A 1 83 ? 13.215 -4.179 -4.538 1.00 83.06 83 THR A CA 1
ATOM 681 C C . THR A 1 83 ? 11.989 -4.742 -5.266 1.00 83.06 83 THR A C 1
ATOM 683 O O . THR A 1 83 ? 10.933 -4.107 -5.314 1.00 83.06 83 THR A O 1
ATOM 686 N N . HIS A 1 84 ? 12.087 -5.983 -5.765 1.00 83.44 84 HIS A N 1
ATOM 687 C CA . HIS A 1 84 ? 10.968 -6.723 -6.352 1.00 83.44 84 HIS A CA 1
ATOM 688 C C . HIS A 1 84 ? 9.930 -7.213 -5.311 1.00 83.44 84 HIS A C 1
ATOM 690 O O . HIS A 1 84 ? 8.752 -7.416 -5.618 1.00 83.44 84 HIS A O 1
ATOM 696 N N . HIS A 1 85 ? 10.343 -7.416 -4.059 1.00 86.00 85 HIS A N 1
ATOM 697 C CA . HIS A 1 85 ? 9.533 -8.036 -3.009 1.00 86.00 85 HIS A CA 1
ATOM 698 C C . HIS A 1 85 ? 8.919 -6.939 -2.142 1.00 86.00 85 HIS A C 1
ATOM 700 O O . HIS A 1 85 ? 9.499 -6.506 -1.147 1.00 86.00 85 HIS A O 1
ATOM 706 N N . ARG A 1 86 ? 7.746 -6.463 -2.556 1.00 89.25 86 ARG A N 1
ATOM 707 C CA . ARG A 1 86 ? 6.999 -5.400 -1.881 1.00 89.25 86 ARG A CA 1
ATOM 708 C C . ARG A 1 86 ? 5.521 -5.730 -1.803 1.00 89.25 86 ARG A C 1
ATOM 710 O O . ARG A 1 86 ? 4.990 -6.406 -2.690 1.00 89.25 86 ARG A O 1
ATOM 717 N N . GLY A 1 87 ? 4.886 -5.180 -0.776 1.00 91.62 87 GLY A N 1
ATOM 718 C CA . GLY A 1 87 ? 3.486 -5.426 -0.485 1.00 91.62 87 GLY A CA 1
ATOM 719 C C . GLY A 1 87 ? 3.164 -6.905 -0.289 1.00 91.62 87 GLY A C 1
ATOM 720 O O . GLY A 1 87 ? 4.039 -7.764 -0.185 1.00 91.62 87 GLY A O 1
ATOM 721 N N . ILE A 1 88 ? 1.871 -7.185 -0.282 1.00 89.75 88 ILE A N 1
ATOM 722 C CA . ILE A 1 88 ? 1.320 -8.509 -0.520 1.00 89.75 88 ILE A CA 1
ATOM 723 C C . ILE A 1 88 ? 0.992 -8.554 -2.006 1.00 89.75 88 ILE A C 1
ATOM 725 O O . ILE A 1 88 ? 0.098 -7.857 -2.491 1.00 89.75 88 ILE A O 1
ATOM 729 N N . TYR A 1 89 ? 1.778 -9.324 -2.744 1.00 76.19 89 TYR A N 1
ATOM 730 C CA . TYR A 1 89 ? 1.502 -9.597 -4.142 1.00 76.19 89 TYR A CA 1
ATOM 731 C C . TYR A 1 89 ? 0.603 -10.827 -4.231 1.00 76.19 89 TYR A C 1
ATOM 733 O O . TYR A 1 89 ? 0.951 -11.883 -3.706 1.00 76.19 89 TYR A O 1
ATOM 741 N N . PHE A 1 90 ? -0.538 -10.686 -4.901 1.00 68.19 90 PHE A N 1
ATOM 742 C CA . PHE A 1 90 ? -1.370 -11.818 -5.278 1.00 68.19 90 PHE A CA 1
ATOM 743 C C . PHE A 1 90 ? -1.037 -12.186 -6.725 1.00 68.19 90 PHE A C 1
ATOM 745 O O . PHE A 1 90 ? -1.352 -11.438 -7.650 1.00 68.19 90 PHE A O 1
ATOM 752 N N . GLY A 1 91 ? -0.338 -13.303 -6.908 1.00 64.25 91 GLY A N 1
AT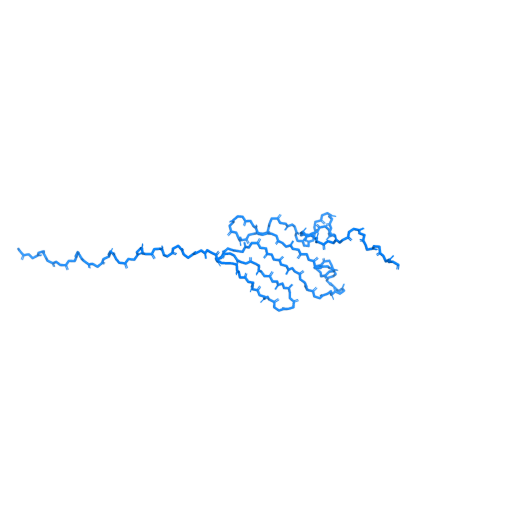OM 753 C CA . GLY A 1 91 ? -0.007 -13.857 -8.216 1.00 64.25 91 GLY A CA 1
ATOM 754 C C . GLY A 1 91 ? -0.238 -15.358 -8.217 1.00 64.25 91 GLY A C 1
ATOM 755 O O . GLY A 1 91 ? -0.024 -16.025 -7.206 1.00 64.25 91 GLY A O 1
ATOM 756 N N . PHE A 1 92 ? -0.691 -15.887 -9.347 1.00 61.75 92 PHE A N 1
ATOM 757 C CA . PHE A 1 92 ? -0.915 -17.315 -9.522 1.00 61.75 92 PHE A CA 1
ATOM 758 C C . PHE A 1 92 ? 0.390 -17.983 -9.959 1.00 61.75 92 PHE A C 1
ATOM 760 O O . PHE A 1 92 ? 0.999 -17.583 -10.947 1.00 61.75 92 PHE A O 1
ATOM 767 N N . SER A 1 93 ? 0.824 -19.010 -9.230 1.00 58.25 93 SER A N 1
ATOM 768 C CA . SER A 1 93 ? 2.104 -19.690 -9.476 1.00 58.25 93 SER A CA 1
ATOM 769 C C . SER A 1 93 ? 2.088 -20.631 -10.690 1.00 58.25 93 SER A C 1
ATOM 771 O O . SER A 1 93 ? 3.144 -21.119 -11.079 1.00 58.25 93 SER A O 1
ATOM 773 N N . LYS A 1 94 ? 0.918 -20.905 -11.290 1.00 60.34 94 LYS A N 1
ATOM 774 C CA . LYS A 1 94 ? 0.745 -21.699 -12.520 1.00 60.34 94 LYS A CA 1
ATOM 775 C C . LYS A 1 94 ? -0.540 -21.284 -13.249 1.00 60.34 94 LYS A C 1
ATOM 777 O O . LYS A 1 94 ? -1.628 -21.562 -12.759 1.00 60.34 94 LYS A O 1
ATOM 782 N N . CYS A 1 95 ? -0.413 -20.702 -14.439 1.00 58.28 95 CYS A N 1
ATOM 783 C CA . CYS A 1 95 ? -1.441 -20.811 -15.473 1.00 58.28 95 CYS A CA 1
ATOM 784 C C . CYS A 1 95 ? -1.036 -22.004 -16.343 1.00 58.28 95 CYS A C 1
ATOM 786 O O . CYS A 1 95 ? -0.117 -21.875 -17.148 1.00 58.28 95 CYS A O 1
ATOM 788 N N . SER A 1 96 ? -1.639 -23.180 -16.164 1.00 57.88 96 SER A N 1
ATOM 789 C CA . SER A 1 96 ? -1.583 -24.182 -17.232 1.00 57.88 96 SER A CA 1
ATOM 790 C C . SER A 1 96 ? -2.461 -23.657 -18.365 1.00 57.88 96 SER A C 1
ATOM 792 O O . SER A 1 96 ? -3.681 -23.599 -18.211 1.00 57.88 96 SER A O 1
ATOM 794 N N . ALA A 1 97 ? -1.849 -23.215 -19.461 1.00 56.28 97 ALA A N 1
ATOM 795 C CA . ALA A 1 97 ? -2.567 -23.142 -20.723 1.00 56.28 97 ALA A CA 1
ATOM 796 C C . ALA A 1 97 ? -2.856 -24.591 -21.140 1.00 56.28 97 ALA A C 1
ATOM 798 O O . ALA A 1 97 ? -1.940 -25.418 -21.116 1.00 56.28 97 ALA A O 1
ATOM 799 N N . LEU A 1 98 ? -4.131 -24.893 -21.386 1.00 46.50 98 LEU A N 1
ATOM 800 C CA . LEU A 1 98 ? -4.542 -26.105 -22.093 1.00 46.50 98 LEU A CA 1
ATOM 801 C C . LEU A 1 98 ? -3.951 -26.098 -23.506 1.00 46.50 98 LEU A C 1
ATOM 803 O O . LEU A 1 98 ? -3.872 -24.989 -24.086 1.00 46.50 98 LEU A O 1
#